Protein AF-A0ABD1VRT7-F1 (afdb_monomer_lite)

Structure (mmCIF, N/CA/C/O backbone):
data_AF-A0ABD1VRT7-F1
#
_entry.id   AF-A0ABD1VRT7-F1
#
loop_
_atom_site.group_PDB
_atom_site.id
_atom_site.type_symbol
_atom_site.label_atom_id
_atom_site.label_alt_id
_atom_site.label_comp_id
_atom_site.label_asym_id
_atom_site.label_entity_id
_atom_site.label_seq_id
_atom_site.pdbx_PDB_ins_code
_atom_site.Cartn_x
_atom_site.Cartn_y
_atom_site.Cartn_z
_atom_site.occupancy
_atom_site.B_iso_or_equiv
_atom_site.auth_seq_id
_atom_site.auth_comp_id
_atom_site.auth_asym_id
_atom_site.auth_atom_id
_atom_site.pdbx_PDB_model_num
ATOM 1 N N . MET A 1 1 ? -20.845 -3.387 17.087 1.00 61.72 1 MET A N 1
ATOM 2 C CA . MET A 1 1 ? -20.498 -2.305 16.129 1.00 61.72 1 MET A CA 1
ATOM 3 C C . MET A 1 1 ? -19.635 -2.949 15.057 1.00 61.72 1 MET A C 1
ATOM 5 O O . MET A 1 1 ? -18.766 -3.705 15.433 1.00 61.72 1 MET A O 1
ATOM 9 N N . GLY A 1 2 ? -19.877 -2.740 13.760 1.00 80.88 2 GLY A N 1
ATOM 10 C CA . GLY A 1 2 ? -19.284 -3.576 12.694 1.00 80.88 2 GLY A CA 1
ATOM 11 C C . GLY A 1 2 ? -17.790 -3.381 12.381 1.00 80.88 2 GLY A C 1
ATOM 12 O O . GLY A 1 2 ? -17.257 -4.137 11.578 1.00 80.88 2 GLY A O 1
ATOM 13 N N . LEU A 1 3 ? -17.114 -2.397 12.988 1.00 86.81 3 LEU A N 1
ATOM 14 C CA . LEU A 1 3 ? -15.708 -2.042 12.729 1.00 86.81 3 LEU A CA 1
ATOM 15 C C . LEU A 1 3 ? -14.858 -2.203 13.997 1.00 86.81 3 LEU A C 1
ATOM 17 O O . LEU A 1 3 ? -14.457 -1.230 14.639 1.00 86.81 3 LEU A O 1
ATOM 21 N N . GLU A 1 4 ? -14.668 -3.451 14.410 1.00 87.69 4 GLU A N 1
ATOM 22 C CA . GLU A 1 4 ? -14.047 -3.797 15.695 1.00 87.69 4 GLU A CA 1
ATOM 23 C C . GLU A 1 4 ? -12.517 -3.867 15.616 1.00 87.69 4 GLU A C 1
ATOM 25 O O . GLU A 1 4 ? -11.842 -3.603 16.613 1.00 87.69 4 GLU A O 1
ATOM 30 N N . THR A 1 5 ? -11.958 -4.183 14.443 1.00 88.56 5 THR A N 1
ATOM 31 C CA . THR A 1 5 ? -10.506 -4.226 14.242 1.00 88.56 5 THR A CA 1
ATOM 32 C C . THR A 1 5 ? -9.971 -2.816 14.069 1.00 88.56 5 THR A C 1
ATOM 34 O O . THR A 1 5 ? -10.466 -2.050 13.242 1.00 88.56 5 THR A O 1
ATOM 37 N N . LYS A 1 6 ? -8.918 -2.500 14.825 1.00 90.94 6 LYS A N 1
ATOM 38 C CA . LYS A 1 6 ? -8.174 -1.245 14.728 1.00 90.94 6 LYS A CA 1
ATOM 39 C C . LYS A 1 6 ? -6.729 -1.539 14.358 1.00 90.94 6 LYS A C 1
ATOM 41 O O . LYS A 1 6 ? -6.102 -2.402 14.976 1.00 90.94 6 LYS A O 1
ATOM 46 N N . ARG A 1 7 ? -6.202 -0.814 13.377 1.00 90.62 7 ARG A N 1
ATOM 47 C CA . ARG A 1 7 ? -4.780 -0.829 13.031 1.00 90.62 7 ARG A CA 1
ATOM 48 C C . ARG A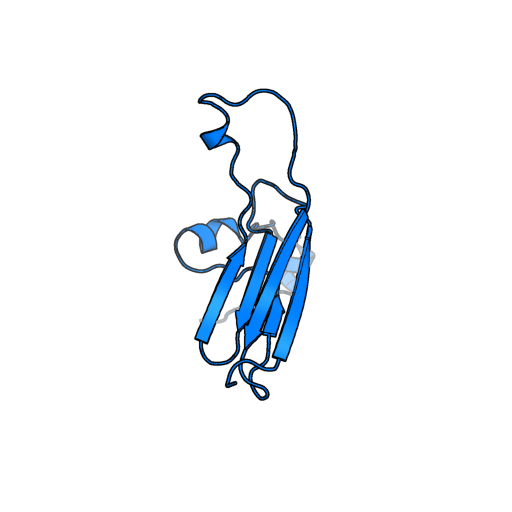 1 7 ? -4.247 0.586 12.996 1.00 90.62 7 ARG A C 1
ATOM 50 O O . ARG A 1 7 ? -4.717 1.406 12.218 1.00 90.62 7 ARG A O 1
ATOM 57 N N . GLU A 1 8 ? -3.281 0.833 13.864 1.00 92.75 8 GLU A N 1
ATOM 58 C CA . GLU A 1 8 ? -2.483 2.048 13.865 1.00 92.75 8 GLU A CA 1
ATOM 59 C C . GLU A 1 8 ? -1.260 1.815 12.978 1.00 92.75 8 GLU A C 1
ATOM 61 O O . GLU A 1 8 ? -0.550 0.818 13.139 1.00 92.75 8 GLU A O 1
ATOM 66 N N . LEU A 1 9 ? -1.073 2.691 11.997 1.00 91.00 9 LEU A N 1
ATOM 67 C CA . LEU A 1 9 ? 0.008 2.648 11.025 1.00 91.00 9 LEU A CA 1
ATOM 68 C C . LEU A 1 9 ? 0.819 3.932 11.160 1.00 91.00 9 LEU A C 1
ATOM 70 O O . LEU A 1 9 ? 0.268 5.021 11.023 1.00 91.00 9 LEU A O 1
ATOM 74 N N . GLN A 1 10 ? 2.115 3.785 11.412 1.00 90.00 10 GLN A N 1
ATOM 75 C CA . GLN A 1 10 ? 3.085 4.875 11.417 1.00 90.00 10 GLN A CA 1
ATOM 76 C C . GLN A 1 10 ? 3.913 4.770 10.140 1.00 90.00 10 GLN A C 1
ATOM 78 O O . GLN A 1 10 ? 4.596 3.768 9.918 1.00 90.00 10 GLN A O 1
ATOM 83 N N . ILE A 1 11 ? 3.787 5.763 9.268 1.00 87.38 11 ILE A N 1
ATOM 84 C CA . ILE A 1 11 ? 4.373 5.768 7.929 1.00 87.38 11 ILE A CA 1
ATOM 85 C C . ILE A 1 11 ? 5.373 6.910 7.870 1.00 87.38 11 ILE A C 1
ATOM 87 O O . ILE A 1 11 ? 4.996 8.063 8.048 1.00 87.38 11 ILE A O 1
ATOM 91 N N . LYS A 1 12 ? 6.639 6.591 7.609 1.00 82.94 12 LYS A N 1
ATOM 92 C CA . LYS A 1 12 ? 7.713 7.579 7.495 1.00 82.94 12 LYS A CA 1
ATOM 93 C C . LYS A 1 12 ? 7.970 7.927 6.036 1.00 82.94 12 LYS A C 1
ATOM 95 O O . LYS A 1 12 ? 7.888 7.052 5.174 1.00 82.94 12 LYS A O 1
ATOM 100 N N . TYR A 1 13 ? 8.296 9.186 5.776 1.00 76.38 13 TYR A N 1
ATOM 101 C CA . TYR A 1 13 ? 8.654 9.664 4.444 1.00 76.38 13 TYR A CA 1
ATOM 102 C C . TYR A 1 13 ? 10.179 9.674 4.292 1.00 76.38 13 TYR A C 1
ATOM 104 O O . TYR A 1 13 ? 10.862 10.451 4.950 1.00 76.38 13 TYR A O 1
ATOM 112 N N . GLU A 1 14 ? 10.714 8.799 3.438 1.00 70.06 14 GLU A N 1
ATOM 113 C CA . GLU A 1 14 ? 12.153 8.761 3.117 1.00 70.06 14 GLU A CA 1
ATOM 114 C C . GLU A 1 14 ? 12.483 9.533 1.829 1.00 70.06 14 GLU A C 1
ATOM 116 O O . GLU A 1 14 ? 13.557 10.119 1.717 1.00 70.06 14 GLU A O 1
ATOM 121 N N . ASP A 1 15 ? 11.551 9.556 0.871 1.00 70.38 15 ASP A N 1
ATOM 122 C CA . ASP A 1 15 ? 11.690 10.205 -0.434 1.00 70.38 15 ASP A CA 1
ATOM 123 C C . ASP A 1 15 ? 10.467 11.102 -0.692 1.00 70.38 15 ASP A C 1
ATOM 125 O O . ASP A 1 15 ? 9.328 10.646 -0.597 1.00 70.38 15 ASP A O 1
ATOM 129 N N . PHE A 1 16 ? 10.701 12.384 -0.991 1.00 72.38 16 PHE A N 1
ATOM 130 C CA . PHE A 1 16 ? 9.649 13.370 -1.275 1.00 72.38 16 PHE A CA 1
ATOM 131 C C . PHE A 1 16 ? 9.235 13.407 -2.753 1.00 72.38 16 PHE A C 1
ATOM 133 O O . PHE A 1 16 ? 8.247 14.057 -3.089 1.00 72.38 16 PHE A O 1
ATOM 140 N N . GLU A 1 17 ? 9.969 12.717 -3.627 1.00 70.81 17 GLU A N 1
ATOM 141 C CA . GLU A 1 17 ? 9.709 12.652 -5.070 1.00 70.81 17 GLU A CA 1
ATOM 142 C C . GLU A 1 17 ? 8.917 11.396 -5.464 1.00 70.81 17 GLU A C 1
ATOM 144 O O . GLU A 1 17 ? 8.506 11.246 -6.614 1.00 70.81 17 GLU A O 1
ATOM 149 N N . ARG A 1 18 ? 8.705 10.462 -4.527 1.00 73.62 18 ARG A N 1
ATOM 150 C CA . ARG A 1 18 ? 8.034 9.181 -4.778 1.00 73.62 18 ARG A CA 1
ATOM 151 C C . ARG A 1 18 ? 6.924 8.914 -3.761 1.00 73.62 18 ARG A C 1
ATOM 153 O O . ARG A 1 18 ? 7.032 9.342 -2.614 1.00 73.62 18 ARG A O 1
ATOM 160 N N . PRO A 1 19 ? 5.875 8.159 -4.139 1.00 77.06 19 PRO A N 1
ATOM 161 C CA . PRO A 1 19 ? 4.917 7.644 -3.169 1.00 77.06 19 PRO A CA 1
ATOM 162 C C . PRO A 1 19 ? 5.635 6.828 -2.086 1.00 77.06 19 PRO A C 1
ATOM 164 O O . PRO A 1 19 ? 6.510 6.017 -2.393 1.00 77.06 19 PRO A O 1
ATOM 167 N N . ALA A 1 20 ? 5.255 7.018 -0.824 1.00 82.75 20 ALA A N 1
ATOM 168 C CA . ALA A 1 20 ? 5.898 6.358 0.307 1.00 82.75 20 ALA A CA 1
ATOM 169 C C . ALA A 1 20 ? 5.456 4.892 0.425 1.00 82.75 20 ALA A C 1
ATOM 171 O O . ALA A 1 20 ? 6.280 3.986 0.549 1.00 82.75 20 ALA A O 1
ATOM 172 N N . CYS A 1 21 ? 4.144 4.639 0.382 1.00 87.19 21 CYS A N 1
ATOM 173 C CA . CYS A 1 21 ? 3.586 3.288 0.448 1.00 87.19 21 CYS A CA 1
ATOM 174 C C . CYS A 1 21 ? 2.115 3.240 0.017 1.00 87.19 21 CYS A C 1
ATOM 176 O O . CYS A 1 21 ? 1.454 4.270 -0.106 1.00 87.19 21 CYS A O 1
ATOM 178 N N . ASP A 1 22 ? 1.592 2.023 -0.144 1.00 91.25 22 ASP A N 1
ATOM 179 C CA . ASP A 1 22 ? 0.156 1.774 -0.234 1.00 91.25 22 ASP A CA 1
ATOM 180 C C . ASP A 1 22 ? -0.350 1.112 1.054 1.00 91.25 22 ASP A C 1
ATOM 182 O O . ASP A 1 22 ? 0.168 0.076 1.487 1.00 91.25 22 ASP A O 1
ATOM 186 N N . VAL A 1 23 ? -1.427 1.656 1.620 1.00 94.25 23 VAL A N 1
ATOM 187 C CA . VAL A 1 23 ? -2.205 1.008 2.681 1.00 94.25 23 VAL A CA 1
ATOM 188 C C . VAL A 1 23 ? -3.295 0.167 2.028 1.00 94.25 23 VAL A C 1
ATOM 190 O O . VAL A 1 23 ? -4.297 0.694 1.543 1.00 94.25 23 VAL A O 1
ATOM 193 N N . ALA A 1 24 ? -3.099 -1.149 1.990 1.00 95.00 24 ALA A N 1
ATOM 194 C CA . ALA A 1 24 ? -4.032 -2.087 1.381 1.00 95.00 24 ALA A CA 1
ATOM 195 C C . ALA A 1 24 ? -5.090 -2.556 2.387 1.00 95.00 24 ALA A C 1
ATOM 197 O O . ALA A 1 24 ? -4.765 -2.919 3.519 1.00 95.00 24 ALA A O 1
ATOM 198 N N . ILE A 1 25 ? -6.352 -2.587 1.948 1.00 95.62 25 ILE A N 1
ATOM 199 C CA . ILE A 1 25 ? -7.492 -3.116 2.701 1.00 95.62 25 ILE A CA 1
ATOM 200 C C . ILE A 1 25 ? -8.147 -4.222 1.872 1.00 95.62 25 ILE A C 1
ATOM 202 O O . ILE A 1 25 ? -8.721 -3.975 0.803 1.00 95.62 25 ILE A O 1
ATOM 206 N N . SER A 1 26 ? -8.059 -5.456 2.367 1.00 93.62 26 SER A N 1
ATOM 207 C CA . SER A 1 26 ? -8.500 -6.646 1.638 1.00 93.62 26 SER A CA 1
ATOM 208 C C . SER A 1 26 ? -9.978 -6.563 1.246 1.00 93.62 26 SER A C 1
ATOM 210 O O . SER A 1 26 ? -10.855 -6.378 2.087 1.00 93.62 26 SER A O 1
ATOM 212 N N . GLY A 1 27 ? -10.252 -6.709 -0.053 1.00 93.62 27 GLY A N 1
ATOM 213 C CA . GLY A 1 27 ? -11.606 -6.671 -0.618 1.00 93.62 27 GLY A CA 1
ATOM 214 C C . GLY A 1 27 ? -12.151 -5.276 -0.944 1.00 93.62 27 GLY A C 1
ATOM 215 O O . GLY A 1 27 ? -13.239 -5.193 -1.506 1.00 93.62 27 GLY A O 1
ATOM 216 N N . LEU A 1 28 ? -11.419 -4.197 -0.638 1.00 93.31 28 LEU A N 1
ATOM 217 C CA . LEU A 1 28 ? -11.832 -2.821 -0.955 1.00 93.31 28 LEU A CA 1
ATOM 218 C C . LEU A 1 28 ? -10.881 -2.124 -1.930 1.00 93.31 28 LEU A C 1
ATOM 220 O O . LEU A 1 28 ? -11.334 -1.410 -2.819 1.00 93.31 28 LEU A O 1
ATOM 224 N N . GLY A 1 29 ? -9.573 -2.332 -1.774 1.00 93.81 29 GLY A N 1
ATOM 225 C CA . GLY A 1 29 ? -8.553 -1.654 -2.571 1.00 93.81 29 GLY A CA 1
ATOM 226 C C . GLY A 1 29 ? -7.393 -1.181 -1.706 1.00 93.81 29 GLY A C 1
ATOM 227 O O . GLY A 1 29 ? -7.036 -1.832 -0.725 1.00 93.81 29 GLY A O 1
ATOM 228 N N . TRP A 1 30 ? -6.783 -0.059 -2.079 1.00 93.94 30 TRP A N 1
ATOM 229 C CA . TRP A 1 30 ? -5.698 0.548 -1.316 1.00 93.94 30 TRP A CA 1
ATOM 230 C C . TRP A 1 30 ? -5.753 2.070 -1.378 1.00 93.94 30 TRP A C 1
ATOM 232 O O . TRP A 1 30 ? -6.362 2.651 -2.276 1.00 93.94 30 TRP A O 1
ATOM 242 N N . ILE A 1 31 ? -5.101 2.696 -0.406 1.00 91.12 31 ILE A N 1
ATOM 243 C CA . ILE A 1 31 ? -4.885 4.137 -0.335 1.00 91.12 31 ILE A CA 1
ATOM 244 C C . ILE A 1 31 ? -3.399 4.361 -0.586 1.00 91.12 31 ILE A C 1
ATOM 246 O O . ILE A 1 31 ? -2.577 3.807 0.146 1.00 91.12 31 ILE A O 1
ATOM 250 N N . SER A 1 32 ? -3.062 5.134 -1.617 1.00 87.94 32 SER A N 1
ATOM 251 C CA . SER A 1 32 ? -1.671 5.518 -1.855 1.00 87.94 32 SER A CA 1
ATOM 252 C C . SER A 1 32 ? -1.307 6.706 -0.975 1.00 87.94 32 SER A C 1
ATOM 254 O O . SER A 1 32 ? -2.087 7.653 -0.848 1.00 87.94 32 SER A O 1
ATOM 256 N N . VAL A 1 33 ? -0.149 6.624 -0.328 1.00 86.25 33 VAL A N 1
ATOM 257 C CA . VAL A 1 33 ? 0.389 7.674 0.533 1.00 86.25 33 VAL A CA 1
ATOM 258 C C . VAL A 1 33 ? 1.499 8.375 -0.228 1.00 86.25 33 VAL A C 1
ATOM 260 O O . VAL A 1 33 ? 2.581 7.820 -0.421 1.00 86.25 33 VAL A O 1
ATOM 263 N N . GLU A 1 34 ? 1.217 9.600 -0.658 1.00 79.12 34 GLU A N 1
ATOM 264 C CA . GLU A 1 34 ? 2.144 10.439 -1.410 1.00 79.12 34 GLU A CA 1
ATOM 265 C C . GLU A 1 34 ? 2.590 11.630 -0.552 1.00 79.12 34 GLU A C 1
ATOM 267 O O . GLU A 1 34 ? 1.759 12.241 0.130 1.00 79.12 34 GLU A O 1
ATOM 272 N N . PRO A 1 35 ? 3.888 11.973 -0.555 1.00 74.19 35 PRO A N 1
ATOM 273 C CA . PRO A 1 35 ? 4.361 13.195 0.073 1.00 74.19 35 PRO A CA 1
ATOM 274 C C . PRO A 1 35 ? 3.748 14.410 -0.634 1.00 74.19 35 PRO A C 1
ATOM 276 O O . PRO A 1 35 ? 3.574 14.430 -1.854 1.00 74.19 35 PRO A O 1
ATOM 279 N N . VAL A 1 36 ? 3.432 15.460 0.125 1.00 70.69 36 VAL A N 1
ATOM 280 C CA . VAL A 1 36 ? 2.987 16.727 -0.469 1.00 70.69 36 VAL A CA 1
ATOM 281 C C . VAL A 1 36 ? 4.171 17.325 -1.229 1.00 70.69 36 VAL A C 1
ATOM 283 O O . VAL A 1 36 ? 5.105 17.843 -0.615 1.00 70.69 36 VAL A O 1
ATOM 286 N N . SER A 1 37 ? 4.147 17.215 -2.562 1.00 59.75 37 SER A N 1
ATOM 287 C CA . SER A 1 37 ? 5.231 17.709 -3.416 1.00 59.75 37 SER A CA 1
ATOM 288 C C . SER A 1 37 ? 5.516 19.195 -3.164 1.00 59.75 37 SER A C 1
ATOM 290 O O . SER A 1 37 ? 4.618 19.998 -2.880 1.00 59.75 37 SER A O 1
ATOM 292 N N . GLN A 1 38 ? 6.782 19.580 -3.319 1.00 51.97 38 GLN A N 1
ATOM 293 C CA . GLN A 1 38 ? 7.265 20.951 -3.123 1.00 51.97 38 GLN A CA 1
ATOM 294 C C . GLN A 1 38 ? 6.578 21.988 -4.036 1.00 51.97 38 GLN A C 1
ATOM 296 O O . GLN A 1 38 ? 6.705 23.185 -3.798 1.00 51.97 38 GLN A O 1
ATOM 301 N N . LEU A 1 39 ? 5.797 21.571 -5.038 1.00 49.19 39 LEU A N 1
ATOM 302 C CA . LEU A 1 39 ? 5.036 22.466 -5.918 1.00 49.19 39 LEU A CA 1
ATOM 303 C C . LEU A 1 39 ? 3.910 23.237 -5.204 1.00 49.19 39 LEU A C 1
ATOM 305 O O . LEU A 1 39 ? 3.473 24.260 -5.718 1.00 49.19 39 LEU A O 1
ATOM 309 N N . LEU A 1 40 ? 3.464 22.791 -4.024 1.00 49.97 40 LEU A N 1
ATOM 310 C CA . LEU A 1 40 ? 2.546 23.552 -3.158 1.00 49.97 40 LEU A CA 1
ATOM 311 C C . LEU A 1 40 ? 3.274 24.515 -2.200 1.00 49.97 40 LEU A C 1
ATOM 313 O O . LEU A 1 40 ? 2.626 25.344 -1.568 1.00 49.97 40 LEU A O 1
ATOM 317 N N . ARG A 1 41 ? 4.610 24.446 -2.088 1.00 51.53 41 ARG A N 1
ATOM 318 C CA . ARG A 1 41 ? 5.407 25.323 -1.202 1.00 51.53 41 ARG A CA 1
ATOM 319 C C . ARG A 1 41 ? 5.583 26.743 -1.758 1.00 51.53 41 ARG A C 1
ATOM 321 O O . ARG A 1 41 ? 6.090 27.605 -1.050 1.00 51.53 41 ARG A O 1
ATOM 328 N N . THR A 1 42 ? 5.186 27.004 -3.004 1.00 46.91 42 THR A N 1
ATOM 329 C CA . THR A 1 42 ? 5.331 28.313 -3.670 1.00 46.91 42 THR A CA 1
ATOM 330 C C . THR A 1 42 ? 4.220 29.316 -3.359 1.00 46.91 42 THR A C 1
ATOM 332 O O . THR A 1 42 ? 4.346 30.471 -3.759 1.00 46.91 42 THR A O 1
ATOM 335 N N . SER A 1 43 ? 3.171 28.937 -2.624 1.00 51.56 43 SER A N 1
ATOM 336 C CA . SER A 1 43 ? 2.146 29.877 -2.160 1.00 51.56 43 SER A CA 1
ATOM 337 C C . SER A 1 43 ? 1.890 29.706 -0.664 1.00 51.56 43 SER A C 1
ATOM 339 O O . SER A 1 43 ? 1.119 28.847 -0.251 1.00 51.56 43 SER A O 1
ATOM 341 N N . ASP A 1 44 ? 2.543 30.556 0.123 1.00 49.88 44 ASP A N 1
ATOM 342 C CA . ASP A 1 44 ? 2.112 30.960 1.462 1.00 49.88 44 ASP A CA 1
ATOM 343 C C . ASP A 1 44 ? 2.017 29.870 2.543 1.00 49.88 44 ASP A C 1
ATOM 345 O O . ASP A 1 44 ? 0.952 29.609 3.098 1.00 49.88 44 ASP A O 1
ATOM 349 N N . SER A 1 45 ? 3.159 29.335 2.975 1.00 45.06 45 SER A N 1
ATOM 350 C CA . SER A 1 45 ? 3.308 28.968 4.390 1.00 45.06 45 SER A CA 1
ATOM 351 C C . SER A 1 45 ? 4.777 28.956 4.800 1.00 45.06 45 SER A C 1
ATOM 353 O O . SER A 1 45 ? 5.594 28.256 4.202 1.00 45.06 45 SER A O 1
ATOM 355 N N . SER A 1 46 ? 5.076 29.756 5.819 1.00 44.50 46 SER A N 1
ATOM 356 C CA . SER A 1 46 ? 6.346 29.885 6.530 1.00 44.50 46 SER A CA 1
ATOM 357 C C . SER A 1 46 ? 7.025 28.553 6.863 1.00 44.50 46 SER A C 1
ATOM 359 O O . SER A 1 46 ? 6.362 27.543 7.084 1.00 44.50 46 SER A O 1
ATOM 361 N N . GLU A 1 47 ? 8.354 28.599 6.958 1.00 49.78 47 GLU A N 1
ATOM 362 C CA . GLU A 1 47 ? 9.219 27.588 7.571 1.00 49.78 47 GLU A CA 1
ATOM 363 C C . GLU A 1 47 ? 8.592 26.963 8.830 1.00 49.78 47 GLU A C 1
ATOM 365 O O . GLU A 1 47 ? 8.140 27.674 9.727 1.00 49.78 47 GLU A O 1
ATOM 370 N N . GLY A 1 48 ? 8.598 25.630 8.897 1.00 43.91 48 GLY A N 1
ATOM 371 C CA . GLY A 1 48 ? 8.162 24.864 10.064 1.00 43.91 48 GLY A CA 1
ATOM 372 C C . GLY A 1 48 ? 7.352 23.632 9.670 1.00 43.91 48 GLY A C 1
ATOM 373 O O . GLY A 1 48 ? 6.321 23.749 9.024 1.00 43.91 48 GLY A O 1
ATOM 374 N N . ASP A 1 49 ? 7.842 22.464 10.066 1.00 46.81 49 ASP A N 1
ATOM 375 C CA . ASP A 1 49 ? 7.239 21.135 9.936 1.00 46.81 49 ASP A CA 1
ATOM 376 C C . ASP A 1 49 ? 7.302 20.506 8.533 1.00 46.81 49 ASP A C 1
ATOM 378 O O . ASP A 1 49 ? 6.346 20.424 7.756 1.00 46.81 49 ASP A O 1
ATOM 382 N N . THR A 1 50 ? 8.479 19.965 8.212 1.00 56.38 50 THR A N 1
ATOM 383 C CA . THR A 1 50 ? 8.552 18.725 7.435 1.00 56.38 50 THR A CA 1
ATOM 384 C C . THR A 1 50 ? 7.823 17.649 8.238 1.00 56.38 50 THR A C 1
ATOM 386 O O . THR A 1 50 ? 8.350 17.124 9.213 1.00 56.38 50 THR A O 1
ATOM 389 N N . VAL A 1 51 ? 6.570 17.355 7.885 1.00 59.50 51 VAL A N 1
ATOM 390 C CA . VAL A 1 51 ? 5.847 16.220 8.471 1.00 59.50 51 VAL A CA 1
ATOM 391 C C . VAL A 1 51 ? 6.513 14.946 7.947 1.00 59.50 51 VAL A C 1
ATOM 393 O O . VAL A 1 51 ? 6.188 14.460 6.870 1.00 59.50 51 VAL A O 1
ATOM 396 N N . GLU A 1 52 ? 7.510 14.460 8.686 1.00 70.06 52 GLU A N 1
ATOM 397 C CA . GLU A 1 52 ? 8.311 13.267 8.366 1.00 70.06 52 GLU A CA 1
ATOM 398 C C . GLU A 1 52 ? 7.552 11.957 8.622 1.00 70.06 52 GLU A C 1
ATOM 400 O O . GLU A 1 52 ? 7.985 10.889 8.185 1.00 70.06 52 GLU A O 1
ATOM 405 N N . GLU A 1 53 ? 6.396 12.030 9.285 1.00 76.56 53 GLU A N 1
ATOM 406 C CA . GLU A 1 53 ? 5.623 10.866 9.696 1.00 76.56 53 GLU A CA 1
ATOM 407 C C . GLU A 1 53 ? 4.109 11.105 9.590 1.00 76.56 53 GLU A C 1
ATOM 409 O O . GLU A 1 53 ? 3.574 12.107 10.064 1.00 76.56 53 GLU A O 1
ATOM 414 N N . LEU A 1 54 ? 3.404 10.154 8.977 1.00 84.44 54 LEU A N 1
ATOM 415 C CA . LEU A 1 54 ? 1.949 10.067 8.930 1.00 84.44 54 LEU A CA 1
ATOM 416 C C . LEU A 1 54 ? 1.478 8.953 9.865 1.00 84.44 54 LEU A C 1
ATOM 418 O O . LEU A 1 54 ? 1.806 7.783 9.664 1.00 84.44 54 LEU A O 1
ATOM 422 N N . SER A 1 55 ? 0.654 9.314 10.847 1.00 88.38 55 SER A N 1
ATOM 423 C CA . SER A 1 55 ? -0.065 8.349 11.680 1.00 88.38 55 SER A CA 1
ATOM 424 C C . SER A 1 55 ? -1.494 8.173 11.169 1.00 88.38 55 SER A C 1
ATOM 426 O O . SER A 1 55 ? -2.263 9.133 11.095 1.00 88.38 55 SER A O 1
ATOM 428 N N . LEU A 1 56 ? -1.850 6.942 10.803 1.00 89.75 56 LEU A N 1
ATOM 429 C CA . LEU A 1 56 ? -3.170 6.571 10.304 1.00 89.75 56 LEU A CA 1
ATOM 430 C C . LEU A 1 56 ? -3.794 5.503 11.206 1.00 89.75 56 LEU A C 1
ATOM 432 O O . LEU A 1 56 ? -3.226 4.429 11.403 1.00 89.75 56 LEU A O 1
ATOM 436 N N . LEU A 1 57 ? -5.006 5.764 11.697 1.00 93.31 57 LEU A N 1
ATOM 437 C CA . LEU A 1 57 ? -5.813 4.779 12.415 1.00 93.31 57 LEU A CA 1
ATOM 438 C C . LEU A 1 57 ? -6.923 4.249 11.505 1.00 93.31 57 LEU A C 1
ATOM 440 O O . LEU A 1 57 ? -7.875 4.958 11.181 1.00 93.31 57 LEU A O 1
ATOM 444 N N . VAL A 1 58 ? -6.819 2.982 11.116 1.00 92.44 58 VAL A N 1
ATOM 445 C CA . VAL A 1 58 ? -7.766 2.328 10.210 1.00 92.44 58 VAL A CA 1
ATOM 446 C C . VAL A 1 58 ? -8.679 1.388 10.993 1.00 92.44 58 VAL A C 1
ATOM 448 O O . VAL A 1 58 ? -8.219 0.534 11.755 1.00 92.44 58 VAL A O 1
ATOM 451 N N . HIS A 1 59 ? -9.985 1.538 10.777 1.00 94.00 59 HIS A N 1
ATOM 452 C CA . HIS A 1 59 ? -11.030 0.718 11.383 1.00 94.00 59 HIS A CA 1
ATOM 453 C C . HIS A 1 59 ? -11.684 -0.174 10.330 1.00 94.00 59 HIS A C 1
ATOM 455 O O . HIS A 1 59 ? -12.251 0.331 9.362 1.00 94.00 59 HIS A O 1
ATOM 461 N N . VAL A 1 60 ? -11.648 -1.491 10.530 1.00 92.56 60 VAL A N 1
ATOM 462 C CA . VAL A 1 60 ? -12.237 -2.471 9.602 1.00 92.56 60 VAL A CA 1
ATOM 463 C C . VAL A 1 60 ? -13.030 -3.545 10.349 1.00 92.56 60 VAL A C 1
ATOM 465 O O . VAL A 1 60 ? -12.853 -3.726 11.560 1.00 92.56 60 VAL A O 1
ATOM 468 N N . PRO A 1 61 ? -13.928 -4.278 9.665 1.00 93.12 61 PRO A N 1
ATOM 469 C CA . PRO A 1 61 ? -14.557 -5.457 10.244 1.00 93.12 61 PRO A CA 1
ATOM 470 C C . PRO A 1 61 ? -13.521 -6.506 10.661 1.00 93.12 61 PRO A C 1
ATOM 472 O O . PRO A 1 61 ? -12.457 -6.614 10.057 1.00 93.12 61 PRO A O 1
ATOM 475 N N . LYS A 1 62 ? -13.858 -7.333 11.658 1.00 87.62 62 LYS A N 1
ATOM 476 C CA . LYS A 1 62 ? -12.943 -8.334 12.230 1.00 87.62 62 LYS A CA 1
ATOM 477 C C . LYS A 1 62 ? -12.189 -9.220 11.216 1.00 87.62 62 LYS A C 1
ATOM 479 O O . LYS A 1 62 ? -10.990 -9.398 11.412 1.00 87.62 62 LYS A O 1
ATOM 484 N N . PRO A 1 63 ? -12.826 -9.777 10.166 1.00 90.62 63 PRO A N 1
ATOM 485 C CA . PRO A 1 63 ? -12.138 -10.656 9.218 1.00 90.62 63 PRO A CA 1
ATOM 486 C C . PRO A 1 63 ? -11.355 -9.909 8.127 1.00 90.62 63 PRO A C 1
ATOM 488 O O . PRO A 1 63 ? -10.738 -10.557 7.290 1.00 90.62 63 PRO A O 1
ATOM 491 N N . VAL A 1 64 ? -11.417 -8.574 8.078 1.00 93.69 64 VAL A N 1
ATOM 492 C CA . VAL A 1 64 ? -10.763 -7.791 7.025 1.00 93.69 64 VAL A CA 1
ATOM 493 C C . VAL A 1 64 ? -9.332 -7.470 7.436 1.00 93.69 64 VAL A C 1
ATOM 495 O O . VAL A 1 64 ? -9.079 -6.918 8.507 1.00 93.69 64 VAL A O 1
ATOM 498 N N . GLU A 1 65 ? -8.396 -7.808 6.558 1.00 93.31 65 GLU A N 1
ATOM 499 C CA . GLU A 1 65 ? -6.973 -7.553 6.751 1.00 93.31 65 GLU A CA 1
ATOM 500 C C . GLU A 1 65 ? -6.572 -6.168 6.233 1.00 93.31 65 GLU A C 1
ATOM 502 O O . GLU A 1 65 ? -7.091 -5.683 5.223 1.00 93.31 65 GLU A O 1
ATOM 507 N N . ILE A 1 66 ? -5.617 -5.554 6.934 1.00 94.31 66 ILE A N 1
ATOM 508 C CA . ILE A 1 66 ? -4.975 -4.293 6.556 1.00 94.31 66 ILE A CA 1
ATOM 509 C C . ILE A 1 66 ? -3.470 -4.507 6.629 1.00 94.31 66 ILE A C 1
ATOM 511 O O . ILE A 1 66 ? -2.973 -5.026 7.633 1.00 94.31 66 ILE A O 1
ATOM 515 N N . PHE A 1 67 ? -2.747 -4.077 5.602 1.00 92.69 67 PHE A N 1
ATOM 516 C CA . PHE A 1 67 ? -1.290 -4.135 5.583 1.00 92.69 67 PHE A CA 1
ATOM 517 C C . PHE A 1 67 ? -0.695 -3.019 4.726 1.00 92.69 67 PHE A C 1
ATOM 519 O O . PHE A 1 67 ? -1.340 -2.486 3.823 1.00 92.69 67 PHE A O 1
ATOM 526 N N . VAL A 1 68 ? 0.556 -2.677 5.024 1.00 93.06 68 VAL A N 1
ATOM 527 C CA . VAL A 1 68 ? 1.352 -1.723 4.248 1.00 93.06 68 VAL A CA 1
ATOM 528 C C . VAL A 1 68 ? 2.176 -2.498 3.228 1.00 93.06 68 VAL A C 1
ATOM 530 O O . VAL A 1 68 ? 2.744 -3.543 3.551 1.00 93.06 68 VAL A O 1
ATOM 533 N N . ARG A 1 69 ? 2.240 -1.996 1.997 1.00 91.19 69 ARG A N 1
ATOM 534 C CA . ARG A 1 69 ? 3.080 -2.552 0.931 1.00 91.19 69 ARG A CA 1
ATOM 535 C C . ARG A 1 69 ? 3.766 -1.444 0.137 1.00 91.19 69 ARG A C 1
ATOM 537 O O . ARG A 1 69 ? 3.369 -0.282 0.204 1.00 91.19 69 ARG A O 1
ATOM 544 N N . THR A 1 70 ? 4.763 -1.827 -0.654 1.00 87.88 70 THR A N 1
ATOM 545 C CA . THR A 1 70 ? 5.391 -0.945 -1.644 1.00 87.88 70 THR A CA 1
ATOM 546 C C . THR A 1 70 ? 4.337 -0.404 -2.621 1.00 87.88 70 THR A C 1
ATOM 548 O O . THR A 1 70 ? 3.452 -1.177 -3.011 1.00 87.88 70 THR A O 1
ATOM 551 N N . PRO A 1 71 ? 4.419 0.880 -3.020 1.00 85.94 71 PRO A N 1
ATOM 552 C CA . PRO A 1 71 ? 3.471 1.471 -3.956 1.00 85.94 71 PRO A CA 1
ATOM 553 C C . PRO A 1 71 ? 3.387 0.664 -5.247 1.00 85.94 71 PRO A C 1
ATOM 555 O O . PRO A 1 71 ? 4.414 0.290 -5.823 1.00 85.94 71 PRO A O 1
ATOM 558 N N . LEU A 1 72 ? 2.170 0.390 -5.716 1.00 84.88 72 LEU A N 1
ATOM 559 C CA . LEU A 1 72 ? 2.002 -0.223 -7.025 1.00 84.88 72 LEU A CA 1
ATOM 560 C C . LEU A 1 72 ? 2.163 0.823 -8.140 1.00 84.88 72 LEU A C 1
ATOM 562 O O . LEU A 1 72 ? 1.494 1.857 -8.107 1.00 84.88 72 LEU A O 1
ATOM 566 N N . PRO A 1 73 ? 2.967 0.537 -9.180 1.00 78.69 73 PRO A N 1
ATOM 567 C CA . PRO A 1 73 ? 3.171 1.437 -10.308 1.00 78.69 73 PRO A CA 1
ATOM 568 C C . PRO A 1 73 ? 1.973 1.395 -11.264 1.00 78.69 73 PRO A C 1
ATOM 570 O O . PRO A 1 73 ? 2.023 0.780 -12.329 1.00 78.69 73 PRO A O 1
ATOM 573 N N . VAL A 1 74 ? 0.866 2.026 -10.874 1.00 80.12 74 VAL A N 1
ATOM 574 C CA . VAL A 1 74 ? -0.371 2.080 -11.665 1.00 80.12 74 VAL A CA 1
ATOM 575 C C . VAL A 1 74 ? -0.595 3.462 -12.283 1.00 80.12 74 VAL A C 1
ATOM 577 O O . VAL A 1 74 ? -0.212 4.491 -11.734 1.00 80.12 74 VAL A O 1
ATOM 580 N N . GLY A 1 75 ? -1.250 3.498 -13.446 1.00 74.25 75 GLY A N 1
ATOM 581 C CA . GLY A 1 75 ? -1.612 4.749 -14.116 1.00 74.25 75 GLY A CA 1
ATOM 582 C C . GLY A 1 75 ? -0.406 5.535 -14.643 1.00 74.25 75 GLY A C 1
ATOM 583 O O . GLY A 1 75 ? 0.566 4.954 -15.118 1.00 74.25 75 GLY A O 1
ATOM 584 N N . LYS A 1 76 ? -0.485 6.871 -14.598 1.00 69.00 76 LYS A N 1
ATOM 585 C CA . LYS A 1 76 ? 0.537 7.768 -15.172 1.00 69.00 76 LYS A CA 1
ATOM 586 C C . LYS A 1 76 ? 1.866 7.731 -14.405 1.00 69.00 76 LYS A C 1
ATOM 588 O O . LYS A 1 76 ? 2.913 7.781 -15.036 1.00 69.00 76 LYS A O 1
ATOM 593 N N . ALA A 1 77 ? 1.813 7.555 -13.084 1.00 65.00 77 ALA A N 1
ATOM 594 C CA . ALA A 1 77 ? 2.992 7.441 -12.222 1.00 65.00 77 ALA A CA 1
ATOM 595 C C . ALA A 1 77 ? 3.731 6.096 -12.379 1.00 65.00 77 ALA A C 1
ATOM 597 O O . ALA A 1 77 ? 4.882 5.953 -11.971 1.00 65.00 77 ALA A O 1
ATOM 598 N N . GLY A 1 78 ? 3.102 5.095 -13.012 1.00 69.56 78 GLY A N 1
ATOM 599 C CA . GLY A 1 78 ? 3.708 3.775 -13.191 1.00 69.56 78 GLY A CA 1
ATOM 600 C C . GLY A 1 78 ? 5.008 3.795 -14.002 1.00 69.56 78 GLY A C 1
ATOM 601 O O . GLY A 1 78 ? 5.905 3.001 -13.731 1.00 69.56 78 GLY A O 1
ATOM 602 N N . GLY A 1 79 ? 5.143 4.732 -14.948 1.00 67.56 79 GLY A N 1
ATOM 603 C CA . GLY A 1 79 ? 6.366 4.893 -15.743 1.00 67.56 79 GLY A CA 1
ATOM 604 C C . GLY A 1 79 ? 7.561 5.426 -14.945 1.00 67.56 79 GLY A C 1
ATOM 605 O O . GLY A 1 79 ? 8.695 5.077 -15.250 1.00 67.56 79 GLY A O 1
ATOM 606 N N . GLU A 1 80 ? 7.312 6.222 -13.905 1.00 68.06 80 GLU A N 1
ATOM 607 C CA . GLU A 1 80 ? 8.341 6.890 -13.086 1.00 68.06 80 GLU A CA 1
ATOM 608 C C . GLU A 1 80 ? 8.816 6.010 -11.918 1.00 68.06 80 GLU A C 1
ATOM 610 O O . GLU A 1 80 ? 9.917 6.166 -11.375 1.00 68.06 80 GLU A O 1
ATOM 615 N N . CYS A 1 81 ? 7.994 5.024 -11.556 1.00 67.56 81 CYS A N 1
ATOM 616 C CA . CYS A 1 81 ? 8.286 4.092 -10.480 1.00 67.56 81 CYS A CA 1
ATOM 617 C C . CYS A 1 81 ? 9.456 3.149 -10.819 1.00 67.56 81 CYS A C 1
ATOM 619 O O . CYS A 1 81 ? 10.193 2.735 -9.920 1.00 67.56 81 CYS A O 1
ATOM 621 N N . TYR A 1 82 ? 9.675 2.850 -12.106 1.00 69.81 82 TYR A N 1
ATOM 622 C CA . TYR A 1 82 ? 10.790 2.027 -12.573 1.00 69.81 82 TYR A CA 1
ATOM 623 C C . TYR A 1 82 ? 11.978 2.891 -12.999 1.00 69.81 82 TYR A C 1
ATOM 625 O O . TYR A 1 82 ? 11.891 3.671 -13.943 1.00 69.81 82 TYR A O 1
ATOM 633 N N . GLN A 1 83 ? 13.127 2.700 -12.351 1.00 67.56 83 GLN A N 1
ATOM 634 C CA . GLN A 1 83 ? 14.394 3.213 -12.865 1.00 67.56 83 GLN A CA 1
ATOM 635 C C . GLN A 1 83 ? 15.004 2.170 -13.796 1.00 67.56 83 GLN A C 1
ATOM 637 O O . GLN A 1 83 ? 15.475 1.120 -13.353 1.00 67.56 83 GLN A O 1
ATOM 642 N N . TYR A 1 84 ? 14.987 2.452 -15.098 1.00 72.31 84 TYR A N 1
ATOM 643 C CA . TYR A 1 84 ? 15.743 1.659 -16.056 1.00 72.31 84 TYR A CA 1
ATOM 644 C C . TYR A 1 84 ? 17.231 1.858 -15.785 1.00 72.31 84 TYR A C 1
ATOM 646 O O . TYR A 1 84 ? 17.775 2.938 -16.003 1.00 72.31 84 TYR A O 1
ATOM 654 N N . ARG A 1 85 ? 17.886 0.804 -15.301 1.00 81.50 85 ARG A N 1
ATOM 655 C CA . ARG A 1 85 ? 19.343 0.740 -15.231 1.00 81.50 85 ARG A CA 1
ATOM 656 C C . ARG A 1 85 ? 19.859 0.017 -16.461 1.00 81.50 85 ARG A C 1
ATOM 658 O O . ARG A 1 85 ? 19.329 -1.033 -16.830 1.00 81.50 85 ARG A O 1
ATOM 665 N N . GLU A 1 86 ? 20.916 0.548 -17.057 1.00 86.75 86 GLU A N 1
ATOM 666 C CA . GLU A 1 86 ? 21.667 -0.203 -18.055 1.00 86.75 86 GLU A CA 1
ATOM 667 C C . GLU A 1 86 ? 22.224 -1.480 -17.414 1.00 86.75 86 GLU A C 1
ATOM 669 O O . GLU A 1 86 ? 22.738 -1.479 -16.288 1.00 86.75 86 GLU A O 1
ATOM 674 N N . LEU A 1 87 ? 22.045 -2.598 -18.113 1.00 85.81 87 LEU A N 1
ATOM 675 C CA . LEU A 1 87 ? 22.575 -3.883 -17.683 1.00 85.81 87 LEU A CA 1
ATOM 676 C C . LEU A 1 87 ? 24.045 -3.958 -18.075 1.00 85.81 87 LEU A C 1
ATOM 678 O O . LEU A 1 87 ? 24.423 -3.585 -19.183 1.00 85.81 87 LEU A O 1
ATOM 682 N N . THR A 1 88 ? 24.869 -4.493 -17.183 1.00 90.88 88 THR A N 1
ATOM 683 C CA . THR A 1 88 ? 26.250 -4.843 -17.534 1.00 90.88 88 THR A CA 1
ATOM 684 C C . THR A 1 88 ? 26.269 -5.967 -18.574 1.00 90.88 88 THR A C 1
ATOM 686 O O . THR A 1 88 ? 25.322 -6.748 -18.662 1.00 90.88 88 THR A O 1
ATOM 689 N N . GLU A 1 89 ? 27.364 -6.121 -19.328 1.00 91.44 89 GLU A N 1
ATOM 690 C CA . GLU A 1 89 ? 27.502 -7.211 -20.316 1.00 91.44 89 GLU A CA 1
ATOM 691 C C . GLU A 1 89 ? 27.214 -8.592 -19.713 1.00 91.44 89 GLU A C 1
ATOM 693 O O . GLU A 1 89 ? 26.557 -9.428 -20.330 1.00 91.44 89 GLU A O 1
ATOM 698 N N . LYS A 1 90 ? 27.645 -8.810 -18.463 1.00 91.62 90 LYS A N 1
ATOM 699 C CA . LYS A 1 90 ? 27.357 -10.043 -17.726 1.00 91.62 90 LYS A CA 1
ATOM 700 C C . LYS A 1 90 ? 25.857 -10.228 -17.536 1.00 91.62 90 LYS A C 1
ATOM 702 O O . LYS A 1 90 ? 25.335 -11.279 -17.879 1.00 91.62 90 LYS A O 1
ATOM 707 N N . GLU A 1 91 ? 25.165 -9.206 -17.035 1.00 90.81 91 GLU A N 1
ATOM 708 C CA . GLU A 1 91 ? 23.714 -9.225 -16.811 1.00 90.81 91 GLU A CA 1
ATOM 709 C C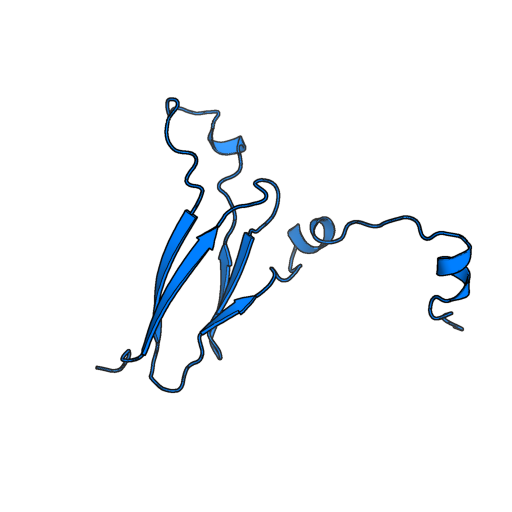 . GLU A 1 91 ? 22.915 -9.362 -18.117 1.00 90.81 91 GLU A C 1
ATOM 711 O O . GLU A 1 91 ? 21.859 -9.998 -18.142 1.00 90.81 91 GLU A O 1
ATOM 716 N N . MET A 1 92 ? 23.433 -8.816 -19.219 1.00 87.88 92 MET A N 1
ATOM 717 C CA . MET A 1 92 ? 22.860 -8.998 -20.551 1.00 87.88 92 MET A CA 1
ATOM 718 C C . MET A 1 92 ? 22.948 -10.440 -21.058 1.00 87.88 92 MET A C 1
ATOM 720 O O . MET A 1 92 ? 22.090 -10.840 -21.844 1.00 87.88 92 MET A O 1
ATOM 724 N N . ASP A 1 93 ? 23.940 -11.225 -20.633 1.00 90.19 93 ASP A N 1
ATOM 725 C CA . ASP A 1 93 ? 24.048 -12.621 -21.060 1.00 90.19 93 ASP A CA 1
ATOM 726 C C . ASP A 1 93 ? 23.161 -13.563 -20.229 1.00 90.19 93 ASP A C 1
ATOM 728 O O . ASP A 1 93 ? 22.543 -14.471 -20.788 1.00 90.19 93 ASP A O 1
ATOM 732 N N . ILE A 1 94 ? 23.028 -13.307 -18.917 1.00 91.81 94 ILE A N 1
ATOM 733 C CA . ILE A 1 94 ? 22.187 -14.117 -18.010 1.00 91.81 94 ILE A CA 1
ATOM 734 C C . ILE A 1 94 ? 20.692 -13.793 -18.066 1.00 91.81 94 ILE A C 1
ATOM 736 O O . ILE A 1 94 ? 19.886 -14.614 -17.621 1.00 91.81 94 ILE A O 1
ATOM 740 N N . ARG A 1 95 ? 20.281 -12.619 -18.568 1.00 86.38 95 ARG A N 1
ATOM 741 C CA . ARG A 1 95 ? 18.846 -12.298 -18.656 1.00 86.38 95 ARG A CA 1
ATOM 742 C C . ARG A 1 95 ? 18.113 -13.330 -19.529 1.00 86.38 95 ARG A C 1
ATOM 744 O O . ARG A 1 95 ? 18.672 -13.806 -20.518 1.00 86.38 95 ARG A O 1
ATOM 751 N N . PRO A 1 96 ? 16.833 -13.624 -19.240 1.00 91.25 96 PRO A N 1
ATOM 752 C CA . PRO A 1 96 ? 16.012 -14.454 -20.110 1.00 91.25 96 PRO A CA 1
ATOM 753 C C . PRO A 1 96 ? 16.019 -13.911 -21.544 1.00 91.25 96 PRO A C 1
ATOM 755 O O . PRO A 1 96 ? 15.631 -12.763 -21.798 1.00 91.25 96 PRO A O 1
ATOM 758 N N . LYS A 1 97 ? 16.493 -14.738 -22.478 1.00 87.19 97 LYS A N 1
ATOM 759 C CA . LYS A 1 97 ? 16.489 -14.440 -23.910 1.00 87.19 97 LYS A CA 1
ATOM 760 C C . LYS A 1 97 ? 15.103 -14.787 -24.445 1.00 87.19 97 LYS A C 1
ATOM 762 O O . LYS A 1 97 ? 14.626 -15.905 -24.263 1.00 87.19 97 LYS A O 1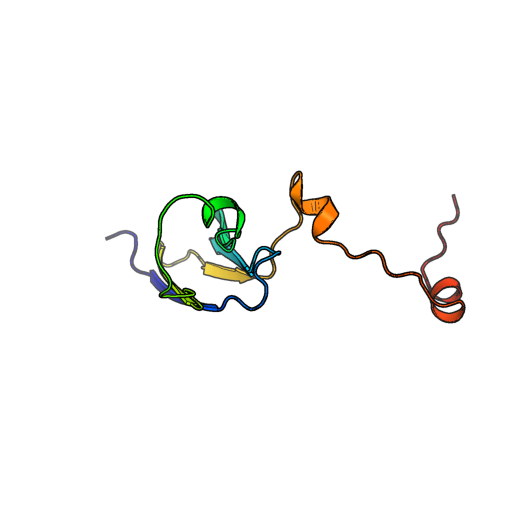
ATOM 767 N N . TRP A 1 98 ? 14.440 -13.810 -25.053 1.00 81.88 98 TRP A N 1
ATOM 768 C CA . TRP A 1 98 ? 13.166 -14.034 -25.724 1.00 81.88 98 TRP A CA 1
ATOM 769 C C . TRP A 1 98 ? 13.469 -1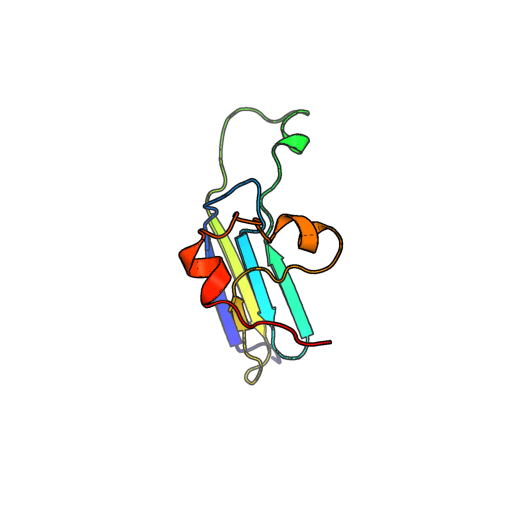4.467 -27.155 1.00 81.88 98 TRP A C 1
ATOM 771 O O . TRP A 1 98 ? 14.078 -13.712 -27.910 1.00 81.88 98 TRP A O 1
ATOM 781 N N . TYR A 1 99 ? 13.083 -15.690 -27.501 1.00 80.69 99 TYR A N 1
ATOM 782 C CA . TYR A 1 99 ? 13.138 -16.202 -28.865 1.00 80.69 99 TYR A CA 1
ATOM 783 C C . TYR A 1 99 ? 11.723 -16.072 -29.434 1.00 80.69 99 TYR A C 1
ATOM 785 O O . TYR A 1 99 ? 10.840 -16.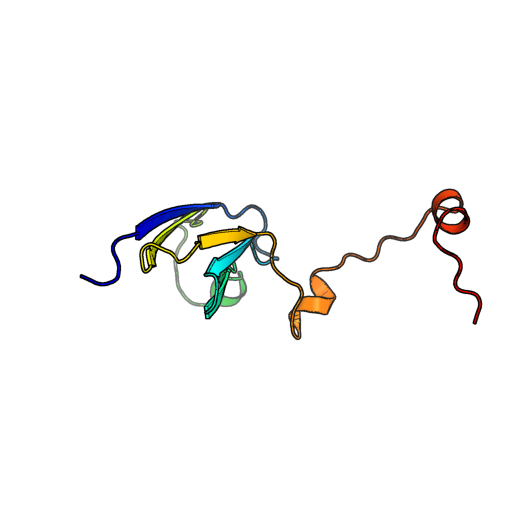829 -29.032 1.00 80.69 99 TYR A O 1
ATOM 793 N N . PHE A 1 100 ? 11.498 -15.052 -30.263 1.00 71.50 100 PHE A N 1
ATOM 794 C CA . PHE A 1 100 ? 10.250 -14.858 -31.004 1.00 71.50 100 PHE A CA 1
ATOM 795 C C . PHE A 1 100 ? 10.365 -15.465 -32.400 1.00 71.50 100 PHE A C 1
ATOM 797 O O . PHE A 1 100 ? 11.473 -15.371 -32.978 1.00 71.50 100 PHE A O 1
#

pLDDT: mean 79.09, std 14.83, range [43.91, 95.62]

Secondary structure (DSSP, 8-state):
----E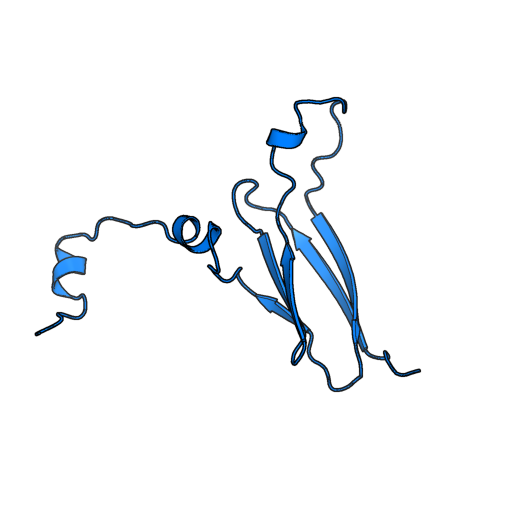EEEEEEE-S-SSS--EEEEETTTEEEEE----GGGTTSS--S-----EEEEEEEE-TT--EEEEPPP--GGGHHHH---PPPPHHHHHHSPPP--

InterPro domains:
  IPR044229 NO-associated protein 1 [PTHR47569] (2-100)

Organism: NCBI:txid126358

Foldseek 3Di:
DFFPDKDKDKFFDPDQVDFRWWKAKPPPGTDTHHHPHCVVVPDDDDDDDPPRIDIDIDTHGPVIDIDIGHDALDDPNVVVVDDDDDDDPVRVVPPDDDDD

Sequence (100 aa):
MGLETKRELQIKYEDFERPACDVAISGLGWISVEPVSQLLRTSDSSEGDTVEELSLLVHVPKPVEIFVRTPLPVGKAGGECYQYRELTEKEMDIRPKWYF

Radius of gyration: 19.27 Å; chains: 1; bounding box: 48×47×47 Å